Protein AF-A0AAE0M945-F1 (afdb_monomer_lite)

pLDDT: mean 87.64, std 11.11, range [35.66, 96.5]

Secondary structure (DSSP, 8-state):
---PPPPHHHHHHHHHHHHHHTTS----SSPPPPPGGG--EEEEE--SS-EEEEESS-EEEEPPPHHHH-B-TTSSB---TTHHHHHHHHHHHHHHHHHHHHHTT-

Structure (mmCIF, N/CA/C/O backbone):
data_AF-A0AAE0M945-F1
#
_entry.id   AF-A0AAE0M945-F1
#
loop_
_atom_site.group_PDB
_atom_site.id
_atom_site.type_symbol
_atom_site.label_atom_id
_atom_site.label_alt_id
_atom_site.label_comp_id
_atom_site.label_asym_id
_atom_site.label_entity_id
_atom_site.label_seq_id
_atom_site.pdbx_PDB_ins_code
_atom_site.Cartn_x
_atom_site.Cartn_y
_atom_site.Cartn_z
_atom_site.occupancy
_atom_site.B_iso_or_equiv
_atom_site.auth_seq_id
_atom_site.auth_comp_id
_atom_site.auth_asym_id
_atom_site.auth_atom_id
_atom_site.pdbx_PDB_model_num
ATOM 1 N N . MET A 1 1 ? -26.456 -1.356 1.619 1.00 35.66 1 MET A N 1
ATOM 2 C CA . MET A 1 1 ? -25.312 -1.292 2.552 1.00 35.66 1 MET A CA 1
ATOM 3 C C . MET A 1 1 ? -24.886 0.161 2.647 1.00 35.66 1 MET A C 1
ATOM 5 O O . MET A 1 1 ? -24.404 0.697 1.660 1.00 35.66 1 MET A O 1
ATOM 9 N N . SER A 1 2 ? -25.173 0.835 3.758 1.00 40.38 2 SER A N 1
ATOM 10 C CA . SER A 1 2 ? -24.787 2.234 3.960 1.00 40.38 2 SER A CA 1
ATOM 11 C C . SER A 1 2 ? -23.272 2.311 4.149 1.00 40.38 2 SER A C 1
ATOM 13 O O . SER A 1 2 ? -22.762 1.937 5.204 1.00 40.38 2 SER A O 1
ATOM 15 N N . SER A 1 3 ? -22.537 2.741 3.124 1.00 54.06 3 SER A N 1
ATOM 16 C CA . SER A 1 3 ? -21.120 3.067 3.265 1.00 54.06 3 SER A CA 1
ATOM 17 C C . SER A 1 3 ? -21.008 4.315 4.137 1.00 54.06 3 SER A C 1
ATOM 19 O O . SER A 1 3 ? -21.307 5.416 3.670 1.00 54.06 3 SER A O 1
ATOM 21 N N . SER A 1 4 ? -20.613 4.159 5.401 1.00 62.34 4 SER A N 1
ATOM 22 C CA . SER A 1 4 ? -20.202 5.306 6.210 1.00 62.34 4 SER A CA 1
ATOM 23 C C . SER A 1 4 ? -19.120 6.079 5.447 1.00 62.34 4 SER A C 1
ATOM 25 O O . SER A 1 4 ? -18.229 5.446 4.868 1.00 62.34 4 SER A O 1
ATOM 27 N N . PRO A 1 5 ? -19.191 7.419 5.392 1.00 79.06 5 PRO A N 1
ATOM 28 C CA . PRO A 1 5 ? -18.191 8.205 4.685 1.00 79.06 5 PRO A CA 1
ATOM 29 C C . PRO A 1 5 ? -16.796 7.910 5.255 1.00 79.06 5 PRO A C 1
ATOM 31 O O . PRO A 1 5 ? -16.621 7.821 6.471 1.00 79.06 5 PRO A O 1
ATOM 34 N N . LEU A 1 6 ? -15.809 7.727 4.368 1.00 83.56 6 LEU A N 1
ATOM 35 C CA . LEU A 1 6 ? -14.406 7.543 4.757 1.00 83.56 6 LEU A CA 1
ATOM 36 C C . LEU A 1 6 ? -13.970 8.704 5.656 1.00 83.56 6 LEU A C 1
ATOM 38 O O . LEU A 1 6 ? -14.322 9.853 5.382 1.00 83.56 6 LEU A O 1
ATOM 42 N N . SER A 1 7 ? -13.171 8.423 6.687 1.00 89.81 7 SER A N 1
ATOM 43 C CA . SER A 1 7 ? -12.594 9.480 7.522 1.00 89.81 7 SER A CA 1
ATOM 44 C C . SER A 1 7 ? -11.742 10.434 6.680 1.00 89.81 7 SER A C 1
ATOM 46 O O . SER A 1 7 ? -11.177 10.038 5.658 1.00 89.81 7 SER A O 1
ATOM 48 N N . GLN A 1 8 ? -11.603 11.687 7.122 1.00 93.12 8 GLN A N 1
ATOM 49 C CA . GLN A 1 8 ? -10.781 12.688 6.429 1.00 93.12 8 GLN A CA 1
ATOM 50 C C . GLN A 1 8 ? -9.349 12.186 6.178 1.00 93.12 8 GLN A C 1
ATOM 52 O O . GLN A 1 8 ? -8.782 12.416 5.112 1.00 93.12 8 GLN A O 1
ATOM 57 N N . TYR A 1 9 ? -8.789 11.437 7.131 1.00 91.75 9 TYR A N 1
ATOM 58 C CA . TYR A 1 9 ? -7.473 10.821 6.994 1.00 91.75 9 TYR A CA 1
ATOM 59 C C . TYR A 1 9 ? -7.415 9.793 5.853 1.00 91.75 9 TYR A C 1
ATOM 61 O O . TYR A 1 9 ? -6.529 9.860 5.004 1.00 91.75 9 TYR A O 1
ATOM 69 N N . LEU A 1 10 ? -8.386 8.875 5.777 1.00 93.00 10 LEU A N 1
ATOM 70 C CA . LEU A 1 10 ? -8.438 7.872 4.708 1.00 93.00 10 LEU A CA 1
ATOM 71 C C . LEU A 1 10 ? -8.705 8.502 3.334 1.00 93.00 10 LEU A C 1
ATOM 73 O O . LEU A 1 10 ? -8.167 8.033 2.333 1.00 93.00 10 LEU A O 1
ATOM 77 N N . GLN A 1 11 ? -9.486 9.584 3.279 1.00 94.81 11 GLN A N 1
ATOM 78 C CA . GLN A 1 11 ? -9.680 10.356 2.049 1.00 94.81 11 GLN A CA 1
ATOM 79 C C . GLN A 1 11 ? -8.371 10.991 1.570 1.00 94.81 11 GLN A C 1
ATOM 81 O O . GLN A 1 11 ? -8.047 10.894 0.388 1.00 94.81 11 GLN A O 1
ATOM 86 N N . HIS A 1 12 ? -7.592 11.582 2.482 1.00 95.06 12 HIS A N 1
ATOM 87 C CA . HIS A 1 12 ? -6.284 12.147 2.156 1.00 95.06 12 HIS A CA 1
ATOM 88 C C . HIS A 1 12 ? -5.335 11.072 1.609 1.00 95.06 12 HIS A C 1
ATOM 90 O O . HIS A 1 12 ? -4.712 11.269 0.567 1.00 95.06 12 HIS A O 1
ATOM 96 N N . LEU A 1 13 ? -5.242 9.916 2.277 1.00 94.69 13 LEU A N 1
ATOM 97 C CA . LEU A 1 13 ? -4.391 8.808 1.827 1.00 94.69 13 LEU A CA 1
ATOM 98 C C . LEU A 1 13 ? -4.793 8.299 0.441 1.00 94.69 13 LEU A C 1
ATOM 100 O O . LEU A 1 13 ? -3.926 8.051 -0.396 1.00 94.69 13 LEU A O 1
ATOM 104 N N . LYS A 1 14 ? -6.100 8.192 0.183 1.00 96.00 14 LYS A N 1
ATOM 105 C CA . LYS A 1 14 ? -6.625 7.822 -1.130 1.00 96.00 14 LYS A CA 1
ATOM 106 C C . LYS A 1 14 ? -6.199 8.816 -2.210 1.00 96.00 14 LYS A C 1
ATOM 108 O O . LYS A 1 14 ? -5.620 8.402 -3.208 1.00 96.00 14 LYS A O 1
ATOM 113 N N . GLN A 1 15 ? -6.414 10.111 -1.981 1.00 96.50 15 GLN A N 1
ATOM 114 C CA . GLN A 1 15 ? -6.026 11.163 -2.927 1.00 96.50 15 GLN A CA 1
ATOM 115 C C . GLN A 1 15 ? -4.519 11.158 -3.200 1.00 96.50 15 GLN A C 1
ATOM 117 O O . GLN A 1 15 ? -4.091 11.308 -4.345 1.00 96.50 15 GLN A O 1
ATOM 122 N N . TRP A 1 16 ? -3.706 10.967 -2.159 1.00 95.38 16 TRP A N 1
ATOM 123 C CA . TRP A 1 16 ? -2.257 10.874 -2.297 1.00 95.38 16 TRP A CA 1
ATOM 124 C C . TRP A 1 16 ? -1.837 9.670 -3.147 1.00 95.38 16 TRP A C 1
ATOM 126 O O . TRP A 1 16 ? -1.048 9.835 -4.080 1.00 95.38 16 TRP A O 1
ATOM 136 N N . ALA A 1 17 ? -2.392 8.488 -2.868 1.00 95.44 17 ALA A N 1
ATOM 137 C CA . ALA A 1 17 ? -2.122 7.270 -3.625 1.00 95.44 17 ALA A CA 1
ATOM 138 C C . ALA A 1 17 ? -2.515 7.418 -5.104 1.00 95.44 17 ALA A C 1
ATOM 140 O O . ALA A 1 17 ? -1.698 7.157 -5.985 1.00 95.44 17 ALA A O 1
ATOM 141 N N . GLU A 1 18 ? -3.715 7.931 -5.380 1.00 94.94 18 GLU A N 1
ATOM 142 C CA . GLU A 1 18 ? -4.202 8.194 -6.740 1.00 94.94 18 GLU A CA 1
ATOM 143 C C . GLU A 1 18 ? -3.309 9.205 -7.480 1.00 94.94 18 GLU A C 1
ATOM 145 O O . GLU A 1 18 ? -2.928 8.980 -8.629 1.00 94.94 18 GLU A O 1
ATOM 150 N N . SER A 1 19 ? -2.897 10.282 -6.803 1.00 96.00 19 SER A N 1
ATOM 151 C CA . SER A 1 19 ? -2.004 11.306 -7.366 1.00 96.00 19 SER A CA 1
ATOM 152 C C . SER A 1 19 ? -0.587 10.793 -7.625 1.00 96.00 19 SER A C 1
ATOM 154 O O . SER A 1 19 ? 0.128 11.312 -8.483 1.00 96.00 19 SER A O 1
ATOM 156 N N . TYR A 1 20 ? -0.111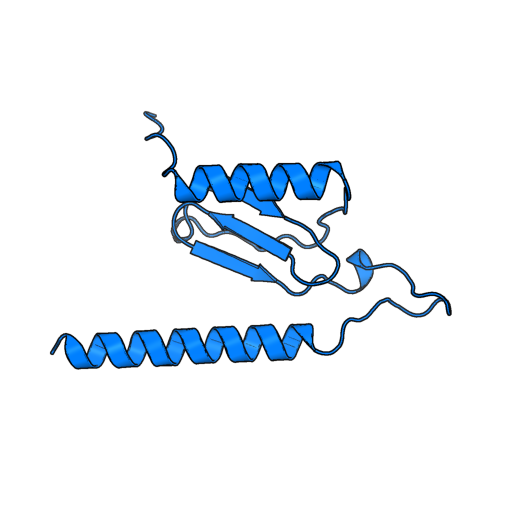 9.825 -6.844 1.00 94.06 20 TYR A N 1
ATOM 157 C CA . TYR A 1 20 ? 1.170 9.172 -7.096 1.00 94.06 20 TYR A CA 1
ATOM 158 C C . TYR A 1 20 ? 1.064 8.237 -8.303 1.00 94.06 20 TYR A C 1
ATOM 160 O O . TYR A 1 20 ? 1.840 8.364 -9.251 1.00 94.06 20 TYR A O 1
ATOM 168 N N . GLN A 1 21 ? 0.057 7.361 -8.302 1.00 93.06 21 GLN A N 1
ATOM 169 C CA . GLN A 1 21 ? -0.120 6.339 -9.329 1.00 93.06 21 GLN A CA 1
ATOM 170 C C . GLN A 1 21 ? -0.432 6.932 -10.710 1.00 93.06 21 GLN A C 1
ATOM 172 O O . GLN A 1 21 ? -0.034 6.360 -11.721 1.00 93.06 21 GLN A O 1
ATOM 177 N N . SER A 1 22 ? -1.078 8.104 -10.774 1.00 93.62 22 SER A N 1
ATOM 178 C CA . SER A 1 22 ? -1.318 8.809 -12.042 1.00 93.62 22 SER A CA 1
ATOM 179 C C . SER A 1 22 ? -0.031 9.275 -12.729 1.00 93.62 22 SER A C 1
ATOM 181 O O . SER A 1 22 ? 0.008 9.393 -13.951 1.00 93.62 22 SER A O 1
ATOM 183 N N . ARG A 1 23 ? 1.028 9.534 -11.953 1.00 92.50 23 ARG A N 1
ATOM 184 C CA . ARG A 1 23 ? 2.340 9.960 -12.461 1.00 92.50 23 ARG A CA 1
ATOM 185 C C . ARG A 1 23 ? 3.251 8.776 -12.757 1.00 92.50 23 ARG A C 1
ATOM 187 O O . ARG A 1 23 ? 4.096 8.871 -13.640 1.00 92.50 23 ARG A O 1
ATOM 194 N N . ILE A 1 24 ? 3.103 7.690 -12.000 1.00 86.69 24 ILE A N 1
ATOM 195 C CA . ILE A 1 24 ? 3.966 6.512 -12.074 1.00 86.69 24 ILE A CA 1
ATOM 196 C C . ILE A 1 24 ? 3.081 5.253 -12.029 1.00 86.69 24 ILE A C 1
ATOM 198 O O . ILE A 1 24 ? 2.851 4.699 -10.952 1.00 86.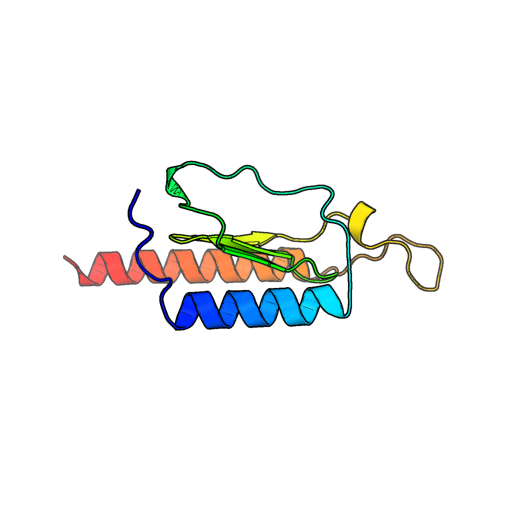69 24 ILE A O 1
ATOM 202 N N . PRO A 1 25 ? 2.558 4.792 -13.179 1.00 85.38 25 PRO A N 1
ATOM 203 C CA . PRO A 1 25 ? 1.594 3.695 -13.240 1.00 85.38 25 PRO A CA 1
ATOM 204 C C . PRO A 1 25 ? 2.290 2.326 -13.172 1.00 85.38 25 PRO A C 1
ATOM 206 O O . PRO A 1 25 ? 2.235 1.534 -14.111 1.00 85.38 25 PRO A O 1
ATOM 209 N N . LEU A 1 26 ? 2.969 2.037 -12.060 1.00 86.69 26 LEU A N 1
ATOM 210 C CA . LEU A 1 26 ? 3.565 0.719 -11.832 1.00 86.69 26 LEU A CA 1
ATOM 211 C C . LEU A 1 26 ? 2.479 -0.345 -11.668 1.00 86.69 26 LEU A C 1
ATOM 213 O O . LEU A 1 26 ? 1.447 -0.113 -11.037 1.00 86.69 26 LEU A O 1
ATOM 217 N N . GLN A 1 27 ? 2.732 -1.526 -12.224 1.00 88.81 27 GLN A N 1
ATOM 218 C CA . GLN A 1 27 ? 1.840 -2.668 -12.084 1.00 88.81 27 GLN A CA 1
ATOM 219 C C . GLN A 1 27 ? 2.114 -3.397 -10.766 1.00 88.81 27 GLN A C 1
ATOM 221 O O . GLN A 1 27 ? 3.251 -3.783 -10.503 1.00 88.81 27 GLN A O 1
ATOM 226 N N . ASP A 1 28 ? 1.061 -3.649 -9.989 1.00 90.69 28 ASP A N 1
ATOM 227 C CA . ASP A 1 28 ? 1.113 -4.584 -8.863 1.00 90.69 28 ASP A CA 1
ATOM 228 C C . ASP A 1 28 ? 0.968 -6.013 -9.385 1.00 90.69 28 ASP A C 1
ATOM 230 O O . ASP A 1 28 ? -0.099 -6.402 -9.869 1.00 90.69 28 ASP A O 1
ATOM 234 N N . LYS A 1 29 ? 2.044 -6.792 -9.333 1.00 92.50 29 LYS A N 1
ATOM 235 C CA . LYS A 1 29 ? 2.034 -8.197 -9.765 1.00 92.50 29 LYS A CA 1
ATOM 236 C C . LYS A 1 29 ? 1.870 -9.144 -8.583 1.00 92.50 29 LYS A C 1
ATOM 238 O O . LYS A 1 29 ? 1.432 -10.278 -8.769 1.00 92.50 29 LYS A O 1
ATOM 243 N N . PHE A 1 30 ? 2.211 -8.684 -7.380 1.00 92.12 30 PHE A N 1
ATOM 244 C CA . PHE A 1 30 ? 2.226 -9.499 -6.169 1.00 92.12 30 PHE A CA 1
ATOM 245 C C . PHE A 1 30 ? 1.437 -8.824 -5.035 1.00 92.12 30 PHE A C 1
ATOM 247 O O . PHE A 1 30 ? 2.017 -8.505 -3.988 1.00 92.12 30 PHE A O 1
ATOM 254 N N . PRO A 1 31 ? 0.116 -8.614 -5.209 1.00 93.12 31 PRO A N 1
ATOM 255 C CA . PRO A 1 31 ? -0.713 -8.038 -4.160 1.00 93.12 31 PRO A CA 1
ATOM 256 C C . PRO A 1 31 ? -0.770 -8.968 -2.934 1.00 93.12 31 PRO A C 1
ATOM 258 O O . PRO A 1 31 ? -0.797 -10.197 -3.085 1.00 93.12 31 PRO A O 1
ATOM 261 N N . PRO A 1 32 ? -0.818 -8.420 -1.706 1.00 93.06 32 PRO A N 1
ATOM 262 C CA . PRO A 1 32 ? -1.043 -9.214 -0.511 1.00 93.06 32 PRO A CA 1
ATOM 263 C C . PRO A 1 32 ? -2.443 -9.832 -0.548 1.00 93.06 32 PRO A C 1
ATOM 265 O O . PRO A 1 32 ? -3.382 -9.284 -1.129 1.00 93.06 32 PRO A O 1
ATOM 268 N N . ARG A 1 33 ? -2.602 -10.972 0.124 1.00 94.19 33 ARG A N 1
ATOM 269 C CA . ARG A 1 33 ? -3.929 -11.531 0.391 1.00 94.19 33 ARG A CA 1
ATOM 270 C C . ARG A 1 33 ? -4.542 -10.767 1.558 1.00 94.19 33 ARG A C 1
ATOM 272 O O . ARG A 1 33 ? -3.932 -10.720 2.620 1.00 94.19 33 ARG A O 1
ATOM 279 N N . LEU A 1 34 ? -5.711 -10.172 1.335 1.00 92.94 34 LEU A N 1
ATOM 280 C CA . LEU A 1 34 ? -6.462 -9.460 2.367 1.00 92.94 34 LEU A CA 1
ATOM 281 C C . LEU A 1 34 ? -7.448 -10.408 3.045 1.00 92.94 34 LEU A C 1
ATOM 283 O O . LEU A 1 34 ? -8.174 -11.142 2.368 1.00 92.94 34 LEU A O 1
ATOM 287 N N . ASN A 1 35 ? -7.501 -10.343 4.369 1.00 93.19 35 ASN A N 1
ATOM 288 C CA . ASN A 1 35 ? -8.488 -11.033 5.180 1.00 93.19 35 ASN A CA 1
ATOM 289 C C . ASN A 1 35 ? -9.675 -10.099 5.483 1.00 93.19 35 ASN A C 1
ATOM 291 O O . ASN A 1 35 ? -9.518 -8.878 5.518 1.00 93.19 35 ASN A O 1
ATOM 295 N N . PRO A 1 36 ? -10.877 -10.629 5.775 1.00 92.19 36 PRO A N 1
ATOM 296 C CA . PRO A 1 36 ? -12.026 -9.798 6.154 1.00 92.19 36 PRO A CA 1
ATOM 297 C C . PRO A 1 36 ? -11.774 -8.888 7.372 1.00 92.19 36 PRO A C 1
ATOM 299 O O . PRO A 1 36 ? -12.374 -7.816 7.491 1.00 92.19 36 PRO A O 1
ATOM 302 N N . GLU A 1 37 ? -10.889 -9.299 8.282 1.00 94.06 37 GLU A N 1
ATOM 303 C CA . GLU A 1 37 ? -10.495 -8.533 9.470 1.00 94.06 37 GLU A CA 1
ATOM 304 C C . GLU A 1 37 ? -9.677 -7.273 9.164 1.00 94.06 37 GLU A C 1
ATOM 306 O O . GLU A 1 37 ? -9.768 -6.311 9.929 1.00 94.06 37 GLU A O 1
ATOM 311 N N . ASP A 1 38 ? -8.986 -7.233 8.022 1.00 91.38 38 ASP A N 1
ATOM 312 C CA . ASP A 1 38 ? -8.233 -6.065 7.554 1.00 91.38 38 ASP A CA 1
ATOM 313 C C . ASP A 1 38 ? -9.173 -4.905 7.193 1.00 91.38 38 ASP A C 1
ATOM 315 O O . ASP A 1 38 ? -8.815 -3.731 7.258 1.00 91.38 38 ASP A O 1
ATOM 319 N N . GLY A 1 39 ? -10.428 -5.218 6.870 1.00 92.75 39 GLY A N 1
ATOM 320 C CA . GLY A 1 39 ? -11.404 -4.253 6.389 1.00 92.75 39 GLY A CA 1
ATOM 321 C C . GLY A 1 39 ? -11.294 -3.997 4.886 1.00 92.75 39 GLY A C 1
ATOM 322 O O . GLY A 1 39 ? -10.557 -4.649 4.150 1.00 92.75 39 GLY A O 1
ATOM 323 N N . THR A 1 40 ? -12.094 -3.051 4.402 1.00 93.31 40 THR A N 1
ATOM 324 C CA . THR A 1 40 ? -12.216 -2.773 2.968 1.00 93.31 40 THR A CA 1
ATOM 325 C C . THR A 1 40 ? -10.980 -2.039 2.464 1.00 93.31 40 THR A C 1
ATOM 327 O O . THR A 1 40 ? -10.569 -1.049 3.068 1.00 93.31 40 THR A O 1
ATOM 330 N N . LEU A 1 41 ? -10.418 -2.476 1.336 1.00 95.31 41 LEU A N 1
ATOM 331 C CA . LEU A 1 41 ? -9.356 -1.745 0.648 1.00 95.31 41 LEU A CA 1
ATOM 332 C C . LEU A 1 41 ? -9.866 -0.364 0.201 1.00 95.31 41 LEU A C 1
ATOM 334 O O . LEU A 1 41 ? -10.866 -0.254 -0.505 1.00 95.31 41 LEU A O 1
ATOM 338 N N . VAL A 1 42 ? -9.172 0.686 0.627 1.00 95.94 42 VAL A N 1
ATOM 339 C CA . VAL A 1 42 ? -9.470 2.092 0.332 1.00 95.94 42 VAL A CA 1
ATOM 340 C C . VAL A 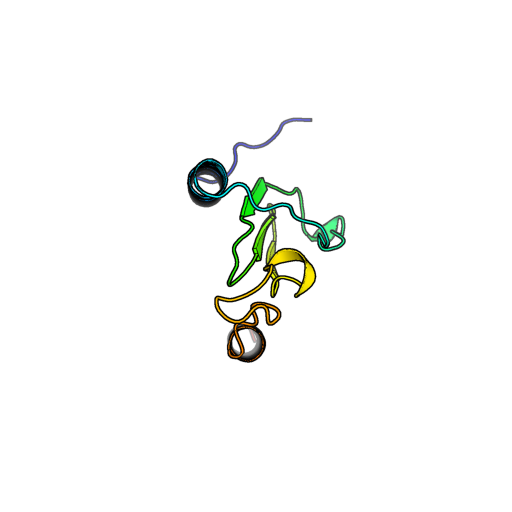1 42 ? -8.654 2.578 -0.860 1.00 95.94 42 VAL A C 1
ATOM 342 O O . VAL A 1 42 ? -9.204 3.220 -1.754 1.00 95.94 42 VAL A O 1
ATOM 345 N N . ALA A 1 43 ? -7.349 2.302 -0.856 1.00 95.19 43 ALA A N 1
ATOM 346 C CA . ALA A 1 43 ? -6.428 2.717 -1.905 1.00 95.19 43 ALA A CA 1
ATOM 347 C C . ALA A 1 43 ? -5.145 1.879 -1.892 1.00 95.19 43 ALA A C 1
ATOM 349 O O . ALA A 1 43 ? -4.757 1.330 -0.858 1.00 95.19 43 ALA A O 1
ATOM 350 N N . THR A 1 44 ? -4.461 1.865 -3.032 1.00 95.31 44 THR A N 1
ATOM 351 C CA . THR A 1 44 ? -3.163 1.215 -3.210 1.00 95.31 44 THR A CA 1
ATOM 352 C C . THR A 1 44 ? -2.178 2.219 -3.796 1.00 95.31 44 THR A C 1
ATOM 354 O O . THR A 1 44 ? -2.521 2.942 -4.728 1.00 95.31 44 THR A O 1
ATOM 357 N N . LEU A 1 45 ? -0.959 2.254 -3.261 1.00 94.31 45 LEU A N 1
ATOM 358 C CA . LEU A 1 45 ? 0.161 3.015 -3.810 1.00 94.31 45 LEU A CA 1
ATOM 359 C C . LEU A 1 45 ? 1.289 2.033 -4.106 1.00 94.31 45 LEU A C 1
ATOM 361 O O . LEU A 1 45 ? 1.883 1.487 -3.177 1.00 94.31 45 LEU A O 1
ATOM 365 N N . ILE A 1 46 ? 1.590 1.817 -5.385 1.00 93.25 46 ILE A N 1
ATOM 366 C CA . ILE A 1 46 ? 2.689 0.949 -5.815 1.00 93.25 46 ILE A CA 1
ATOM 367 C C . ILE A 1 46 ? 3.880 1.829 -6.153 1.00 93.25 46 ILE A C 1
ATOM 369 O O . ILE A 1 46 ? 3.802 2.667 -7.047 1.00 93.25 46 ILE A O 1
ATOM 373 N N . SER A 1 47 ? 4.986 1.646 -5.438 1.00 90.50 47 SER A N 1
ATOM 374 C CA . SER A 1 47 ? 6.216 2.402 -5.676 1.00 90.50 47 SER A CA 1
ATOM 375 C C . SER A 1 47 ? 7.425 1.479 -5.759 1.00 90.50 47 SER A C 1
ATOM 377 O O . SER A 1 47 ? 7.368 0.369 -5.230 1.00 90.50 47 SER A O 1
ATOM 379 N N . PRO A 1 48 ? 8.553 1.940 -6.330 1.00 86.19 48 PRO A N 1
ATOM 380 C CA . PRO A 1 48 ? 9.788 1.163 -6.348 1.00 86.19 48 PRO A CA 1
ATOM 381 C C . PRO A 1 48 ? 10.407 0.926 -4.960 1.00 86.19 48 PRO A C 1
ATOM 383 O O . PRO A 1 48 ? 11.302 0.103 -4.809 1.00 86.19 48 PRO A O 1
ATOM 386 N N . GLN A 1 49 ? 9.966 1.672 -3.943 1.00 88.50 49 GLN A N 1
ATOM 387 C CA . GLN A 1 49 ? 10.522 1.615 -2.591 1.00 88.50 49 GLN A CA 1
ATOM 388 C C . GLN A 1 49 ? 9.646 0.780 -1.664 1.00 88.50 49 GLN A C 1
ATOM 390 O O . GLN A 1 49 ? 10.077 -0.256 -1.178 1.00 88.50 49 GLN A O 1
ATOM 395 N N . ILE A 1 50 ? 8.419 1.229 -1.404 1.00 92.31 50 ILE A N 1
ATOM 396 C CA . ILE A 1 50 ? 7.449 0.550 -0.539 1.00 92.31 50 ILE A CA 1
ATOM 397 C C . ILE A 1 50 ? 6.089 0.633 -1.215 1.00 92.31 50 ILE A C 1
ATOM 399 O O . ILE A 1 50 ? 5.640 1.717 -1.593 1.00 92.31 50 ILE A O 1
ATOM 403 N N . SER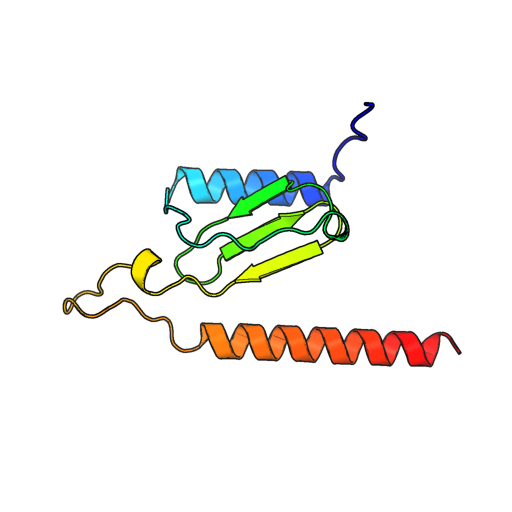 A 1 51 ? 5.421 -0.505 -1.340 1.00 93.69 51 SER A N 1
ATOM 404 C CA . SER A 1 51 ? 4.022 -0.539 -1.747 1.00 93.69 51 SER A CA 1
ATOM 405 C C . SER A 1 51 ? 3.123 -0.469 -0.517 1.00 93.69 51 SER A C 1
ATOM 407 O O . SER A 1 51 ? 3.378 -1.145 0.485 1.00 93.69 51 SER A O 1
ATOM 409 N N . TYR A 1 52 ? 2.087 0.362 -0.588 1.00 95.31 52 TYR A N 1
ATOM 410 C CA . TYR A 1 52 ? 1.126 0.586 0.487 1.00 95.31 52 TYR A CA 1
ATOM 411 C C . TYR A 1 52 ? -0.262 0.118 0.070 1.00 95.31 52 TYR A C 1
ATOM 413 O O . TYR A 1 52 ? -0.737 0.467 -1.011 1.00 95.31 52 TYR A O 1
ATOM 421 N N . TYR A 1 53 ? -0.934 -0.591 0.973 1.00 96.38 53 TYR A N 1
ATOM 422 C CA . TYR A 1 53 ? -2.342 -0.953 0.847 1.00 96.38 53 TYR A CA 1
ATOM 423 C C . TYR A 1 53 ? -3.074 -0.378 2.053 1.00 96.38 53 TYR A C 1
ATOM 425 O O . TYR A 1 53 ? -2.879 -0.807 3.196 1.00 96.38 53 TYR A O 1
ATOM 433 N N . PHE A 1 54 ? -3.871 0.652 1.793 1.00 95.44 54 PHE A N 1
ATOM 434 C CA . PHE A 1 54 ? -4.658 1.340 2.802 1.00 95.44 54 PHE A CA 1
ATOM 435 C C . PHE A 1 54 ? -6.009 0.655 2.881 1.00 95.44 54 PHE A C 1
ATOM 437 O O . PHE A 1 54 ? -6.772 0.704 1.920 1.00 95.44 54 PHE A O 1
ATOM 444 N N . THR A 1 55 ? -6.314 0.019 4.004 1.00 95.19 55 THR A N 1
ATOM 445 C CA . THR A 1 55 ? -7.645 -0.540 4.264 1.00 95.19 55 THR A CA 1
ATOM 446 C C . THR A 1 55 ? -8.364 0.300 5.319 1.00 95.19 55 THR A C 1
ATOM 448 O O . THR A 1 55 ? -7.797 1.244 5.872 1.00 95.19 55 THR A O 1
ATOM 451 N N . THR A 1 56 ? -9.626 -0.012 5.608 1.00 93.38 56 THR A N 1
ATOM 452 C CA . THR A 1 56 ? -10.376 0.709 6.642 1.00 93.38 56 THR A CA 1
ATOM 453 C C . THR A 1 56 ? -9.912 0.408 8.067 1.00 93.38 56 THR A C 1
ATOM 455 O O . THR A 1 56 ? -10.239 1.199 8.951 1.00 93.38 56 THR A O 1
ATOM 458 N N . LYS A 1 57 ? -9.173 -0.687 8.317 1.00 92.50 57 LYS A N 1
ATOM 459 C CA . LYS A 1 57 ? -8.713 -1.048 9.673 1.00 92.50 57 LYS A CA 1
ATOM 460 C C . LYS A 1 57 ? -7.202 -1.220 9.803 1.00 92.50 57 LYS A C 1
ATOM 462 O O . LYS A 1 57 ? -6.674 -0.990 10.888 1.00 92.50 57 LYS A O 1
ATOM 467 N N . VAL A 1 58 ? -6.501 -1.602 8.736 1.00 91.62 58 VAL A N 1
ATOM 468 C CA . VAL A 1 58 ? -5.050 -1.840 8.766 1.00 91.62 58 VAL A CA 1
ATOM 469 C C . VAL A 1 58 ? -4.300 -1.130 7.638 1.00 91.62 58 VAL A C 1
ATOM 471 O O . VAL A 1 58 ? -4.815 -0.879 6.546 1.00 91.62 58 VAL A O 1
ATOM 474 N N . PHE A 1 59 ? -3.029 -0.838 7.896 1.00 92.38 59 PHE A N 1
ATOM 475 C CA . PHE A 1 59 ? -2.100 -0.325 6.896 1.00 92.38 59 PHE A CA 1
ATOM 476 C C . PHE A 1 59 ? -1.044 -1.374 6.601 1.00 92.38 59 PHE A C 1
ATOM 478 O O . PHE A 1 59 ? -0.248 -1.719 7.474 1.00 92.38 59 PHE A O 1
ATOM 485 N N . ILE A 1 60 ? -1.028 -1.865 5.365 1.00 94.88 60 ILE A N 1
ATOM 486 C CA . ILE A 1 60 ? -0.076 -2.885 4.937 1.00 94.88 60 ILE A CA 1
ATOM 487 C C . ILE A 1 60 ? 1.031 -2.195 4.151 1.00 94.88 60 ILE A C 1
ATOM 489 O O . ILE A 1 60 ? 0.769 -1.479 3.183 1.00 94.88 60 ILE A O 1
ATOM 493 N N . LYS A 1 61 ? 2.273 -2.427 4.575 1.00 95.12 61 LYS A N 1
ATOM 494 C CA . LYS A 1 61 ? 3.480 -2.002 3.865 1.00 95.12 61 LYS A CA 1
ATOM 495 C C . LYS A 1 61 ? 4.198 -3.235 3.338 1.00 95.12 61 LYS A C 1
ATOM 497 O O . LYS A 1 61 ? 4.388 -4.198 4.078 1.00 95.12 61 LYS A O 1
ATOM 502 N N . ARG A 1 62 ? 4.608 -3.198 2.073 1.00 92.75 62 ARG A N 1
ATOM 503 C CA . ARG A 1 62 ? 5.271 -4.314 1.392 1.00 92.75 62 ARG A CA 1
ATOM 504 C C . ARG A 1 62 ? 6.523 -3.830 0.672 1.00 92.75 62 ARG A C 1
ATOM 506 O O . ARG A 1 62 ? 6.502 -2.787 0.021 1.00 92.75 62 ARG A O 1
ATOM 513 N N . GLN A 1 63 ? 7.592 -4.619 0.745 1.00 91.12 63 GLN A N 1
ATOM 514 C CA . GLN A 1 63 ? 8.720 -4.471 -0.169 1.00 91.12 63 GLN A CA 1
ATOM 515 C C . GLN A 1 63 ? 8.281 -4.932 -1.569 1.00 91.12 63 GLN A C 1
ATOM 517 O O . GLN A 1 63 ? 7.829 -6.074 -1.710 1.00 91.12 63 GLN A O 1
ATOM 522 N N . PRO A 1 64 ? 8.403 -4.088 -2.604 1.00 87.75 64 PRO A N 1
ATOM 523 C CA . PRO A 1 64 ? 8.137 -4.502 -3.974 1.00 87.75 64 PRO A CA 1
ATOM 524 C C . PRO A 1 64 ? 8.976 -5.727 -4.346 1.00 87.75 64 PRO A C 1
ATOM 526 O O . PRO A 1 64 ? 10.132 -5.859 -3.938 1.00 87.75 64 PRO A O 1
ATOM 529 N N . HIS A 1 65 ? 8.390 -6.640 -5.108 1.00 86.75 65 HIS A N 1
ATOM 530 C CA . HIS A 1 65 ? 9.091 -7.810 -5.605 1.00 86.75 65 HIS A CA 1
ATOM 531 C C . HIS A 1 65 ? 10.084 -7.368 -6.683 1.00 86.75 65 HIS A C 1
ATOM 533 O O . HIS A 1 65 ? 9.808 -6.443 -7.443 1.00 86.75 65 HIS A O 1
ATOM 539 N N . ARG A 1 66 ? 11.224 -8.054 -6.801 1.00 82.75 66 ARG A N 1
ATOM 540 C CA . ARG A 1 66 ? 12.248 -7.732 -7.815 1.00 82.75 66 ARG A CA 1
ATOM 541 C C . ARG A 1 66 ? 11.683 -7.645 -9.243 1.00 82.75 66 ARG A C 1
ATOM 543 O O . ARG A 1 66 ? 12.080 -6.774 -10.005 1.00 82.75 66 ARG A O 1
ATOM 550 N N . ASP A 1 67 ? 10.682 -8.465 -9.568 1.00 83.69 67 ASP A N 1
ATOM 551 C CA . ASP A 1 67 ? 10.042 -8.495 -10.897 1.00 83.69 67 ASP A CA 1
ATOM 552 C C . ASP A 1 67 ? 9.086 -7.303 -11.155 1.00 83.69 67 ASP A C 1
ATOM 554 O O . ASP A 1 67 ? 8.500 -7.183 -12.239 1.00 83.69 67 ASP A O 1
ATOM 558 N N . GLU A 1 68 ? 8.886 -6.442 -10.152 1.00 85.19 68 GLU A N 1
ATOM 559 C CA . GLU A 1 68 ? 8.119 -5.190 -10.227 1.00 85.19 68 GLU A CA 1
ATOM 560 C C . GLU A 1 68 ? 9.028 -3.963 -10.402 1.00 85.19 68 GLU A C 1
ATOM 562 O O . GLU A 1 68 ? 8.546 -2.907 -10.801 1.00 85.19 68 GLU A O 1
ATOM 567 N N . LEU A 1 69 ? 10.332 -4.095 -10.125 1.00 81.81 69 LEU A N 1
ATOM 568 C CA . LEU A 1 69 ? 11.281 -2.977 -10.071 1.00 81.81 69 LEU A CA 1
ATOM 569 C C . LEU A 1 69 ? 12.045 -2.749 -11.381 1.00 81.81 69 LEU A C 1
ATOM 571 O O . LEU A 1 69 ? 12.566 -1.659 -11.603 1.00 81.81 69 LEU A O 1
ATOM 575 N N . GLY A 1 70 ? 12.060 -3.740 -12.273 1.00 82.56 70 GLY A N 1
ATOM 576 C CA . GLY A 1 70 ? 12.784 -3.657 -13.540 1.00 82.56 70 GLY A CA 1
ATOM 577 C C . GLY A 1 70 ? 14.297 -3.768 -13.351 1.00 82.56 70 GLY A C 1
ATOM 578 O O . GLY A 1 70 ? 14.766 -4.379 -12.389 1.00 82.56 70 GLY A O 1
ATOM 579 N N . LEU A 1 71 ? 15.048 -3.214 -14.301 1.00 86.00 71 LEU A N 1
ATOM 580 C CA . LEU A 1 71 ? 16.509 -3.245 -14.307 1.00 86.00 71 LEU A CA 1
ATOM 581 C C . LEU A 1 71 ? 17.082 -1.856 -13.999 1.00 86.00 71 LEU A C 1
ATOM 583 O O . LEU A 1 71 ? 16.463 -0.839 -14.318 1.00 86.00 71 LEU A O 1
ATOM 587 N N . ASP A 1 72 ? 18.255 -1.819 -13.379 1.00 83.56 72 ASP A N 1
ATOM 588 C CA . ASP A 1 72 ? 19.041 -0.612 -13.165 1.00 83.56 72 ASP A CA 1
ATOM 589 C C . ASP A 1 72 ? 19.788 -0.182 -14.447 1.00 83.56 72 ASP A C 1
ATOM 591 O O . ASP A 1 72 ? 19.614 -0.755 -15.525 1.00 83.56 72 ASP A O 1
ATOM 595 N N . ILE A 1 73 ? 20.637 0.848 -14.337 1.00 85.19 73 ILE A N 1
ATOM 596 C CA . ILE A 1 73 ? 21.413 1.374 -15.474 1.00 85.19 73 ILE A CA 1
ATOM 597 C C . ILE A 1 73 ? 22.428 0.373 -16.052 1.00 85.19 73 ILE A C 1
ATOM 599 O O . ILE A 1 73 ? 22.893 0.571 -17.172 1.00 85.19 73 ILE A O 1
ATOM 603 N N . ASN A 1 74 ? 22.773 -0.674 -15.302 1.00 88.88 74 ASN A N 1
ATOM 604 C CA . ASN A 1 74 ? 23.720 -1.714 -15.694 1.00 88.88 74 ASN A CA 1
ATOM 605 C C . ASN A 1 74 ? 23.011 -2.964 -16.241 1.00 88.88 74 ASN A C 1
ATOM 607 O O . ASN A 1 74 ? 23.673 -3.870 -16.743 1.00 88.88 74 ASN A O 1
ATOM 611 N N . GLY A 1 75 ? 21.675 -3.010 -16.184 1.00 84.44 75 GLY A N 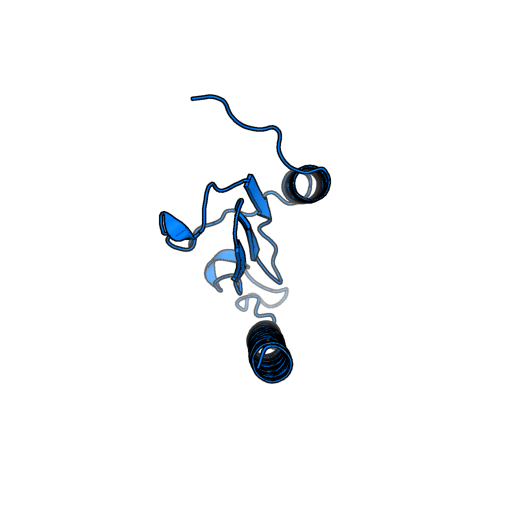1
ATOM 612 C CA . GLY A 1 75 ? 20.888 -4.177 -16.574 1.00 84.44 75 GLY A CA 1
ATOM 613 C C . GLY A 1 75 ? 20.685 -5.196 -15.449 1.00 84.44 75 GLY A C 1
ATOM 614 O O . GLY A 1 75 ? 20.163 -6.278 -15.716 1.00 84.44 75 GLY A O 1
ATOM 615 N N . ASP A 1 76 ? 21.051 -4.866 -14.209 1.00 85.12 76 ASP A N 1
ATOM 616 C CA . ASP A 1 76 ? 20.833 -5.716 -13.039 1.00 85.12 76 ASP A CA 1
ATOM 617 C C . ASP A 1 76 ? 19.447 -5.461 -12.428 1.00 85.12 76 ASP A C 1
ATOM 619 O O . ASP A 1 76 ? 18.929 -4.350 -12.537 1.00 85.12 76 ASP A O 1
ATOM 623 N N . PRO A 1 77 ? 18.802 -6.438 -11.759 1.00 80.75 77 PRO A N 1
ATOM 624 C CA . PRO A 1 77 ? 17.526 -6.204 -11.088 1.00 80.75 77 PRO A CA 1
ATOM 625 C C . PRO A 1 77 ? 17.616 -5.038 -10.101 1.00 80.75 77 PRO A C 1
ATOM 627 O O . PRO A 1 77 ? 18.421 -5.066 -9.168 1.00 80.75 77 PRO A O 1
ATOM 630 N N . LEU A 1 78 ? 16.755 -4.033 -10.279 1.00 83.06 78 LEU A N 1
ATOM 631 C CA . LEU A 1 78 ? 16.724 -2.863 -9.414 1.00 83.06 78 LEU A CA 1
ATOM 632 C C . LEU A 1 78 ? 16.313 -3.302 -8.002 1.00 83.06 78 LEU A C 1
ATOM 634 O O . LEU A 1 78 ? 15.146 -3.570 -7.734 1.00 83.06 78 LEU A O 1
ATOM 638 N N . LEU A 1 79 ? 17.280 -3.394 -7.091 1.00 79.06 79 LEU A N 1
ATOM 639 C CA . LEU A 1 79 ? 17.065 -3.766 -5.696 1.00 79.06 79 LEU A CA 1
ATOM 640 C C . LEU A 1 79 ? 17.384 -2.570 -4.801 1.00 79.06 79 LEU A C 1
ATOM 642 O O . LEU A 1 79 ? 18.482 -2.023 -4.852 1.00 79.06 79 LEU A O 1
ATOM 646 N N . ILE A 1 80 ? 16.449 -2.198 -3.927 1.00 84.25 80 ILE A N 1
ATOM 647 C CA . ILE A 1 80 ? 16.697 -1.187 -2.894 1.00 84.25 80 ILE A CA 1
ATOM 648 C C . ILE A 1 80 ? 16.991 -1.921 -1.576 1.00 84.25 80 ILE A C 1
ATOM 650 O O . ILE A 1 80 ? 16.058 -2.406 -0.927 1.00 84.25 80 ILE A O 1
ATOM 654 N N . PRO A 1 81 ? 18.271 -2.046 -1.173 1.00 79.94 81 PRO A N 1
ATOM 655 C CA . PRO A 1 81 ? 18.694 -3.052 -0.197 1.00 79.94 81 PRO A CA 1
ATOM 656 C C . PRO A 1 81 ? 18.152 -2.795 1.214 1.00 79.94 81 PRO A C 1
ATOM 658 O O . PRO A 1 81 ? 17.871 -3.736 1.947 1.00 79.94 81 PRO A O 1
ATOM 661 N N . TYR A 1 82 ? 17.935 -1.532 1.586 1.00 86.75 82 TYR A N 1
ATOM 662 C CA . TYR A 1 82 ? 17.532 -1.155 2.944 1.00 86.75 82 TYR A CA 1
ATOM 663 C C . TYR A 1 82 ? 16.021 -1.259 3.210 1.00 86.75 82 TYR A C 1
ATOM 665 O O . TYR A 1 82 ? 15.587 -1.069 4.347 1.00 86.75 82 TYR A O 1
ATOM 673 N N . ILE A 1 83 ? 15.188 -1.521 2.193 1.00 90.69 83 ILE A N 1
ATOM 674 C CA . ILE A 1 83 ? 13.726 -1.536 2.368 1.00 90.69 83 ILE A CA 1
ATOM 675 C C . ILE A 1 83 ? 13.297 -2.648 3.323 1.00 90.69 83 ILE A C 1
ATOM 677 O O . ILE A 1 83 ? 12.467 -2.412 4.201 1.00 90.69 83 ILE A O 1
ATOM 681 N N . ALA A 1 84 ? 13.878 -3.841 3.181 1.00 89.62 84 ALA A N 1
ATOM 682 C CA . ALA A 1 84 ? 13.568 -4.970 4.050 1.00 89.62 84 ALA A CA 1
ATOM 683 C C . ALA A 1 84 ? 13.859 -4.637 5.521 1.00 89.62 84 ALA A C 1
ATOM 685 O O . ALA A 1 84 ? 13.014 -4.858 6.389 1.00 89.62 84 ALA A O 1
ATOM 686 N N . ASP A 1 85 ? 15.025 -4.051 5.796 1.00 92.75 85 ASP A N 1
ATOM 687 C CA . ASP A 1 85 ? 15.430 -3.687 7.154 1.00 92.75 85 ASP A CA 1
ATOM 688 C C . ASP A 1 85 ? 14.567 -2.569 7.725 1.00 92.75 85 ASP A C 1
ATOM 690 O O . ASP A 1 85 ? 14.116 -2.665 8.865 1.00 92.75 85 ASP A O 1
ATOM 694 N N . ARG A 1 86 ? 14.233 -1.558 6.917 1.00 93.56 86 ARG A N 1
ATOM 695 C CA . ARG A 1 86 ? 13.295 -0.508 7.321 1.00 93.56 86 ARG A CA 1
ATOM 696 C C . ARG A 1 86 ? 11.942 -1.088 7.735 1.00 93.56 86 ARG A C 1
ATOM 698 O O . ARG A 1 86 ? 11.425 -0.707 8.780 1.00 93.56 86 ARG A O 1
ATOM 705 N N . LEU A 1 87 ? 11.377 -2.012 6.954 1.00 93.69 87 LEU A N 1
ATOM 706 C CA . LEU A 1 87 ? 10.093 -2.641 7.287 1.00 93.69 87 LEU A CA 1
ATOM 707 C C . LEU A 1 87 ? 10.174 -3.458 8.584 1.00 93.69 87 LEU A C 1
ATOM 709 O O . LEU A 1 87 ? 9.248 -3.400 9.391 1.00 93.69 87 LEU A O 1
ATOM 713 N N . ARG A 1 88 ? 11.284 -4.170 8.820 1.00 93.75 88 ARG A N 1
ATOM 714 C CA . ARG A 1 88 ? 11.518 -4.899 10.080 1.00 93.75 88 ARG A CA 1
ATOM 715 C C . ARG A 1 88 ? 11.616 -3.957 11.277 1.00 93.75 88 ARG A C 1
ATOM 717 O O . ARG A 1 88 ? 11.004 -4.229 12.304 1.00 93.75 88 ARG A O 1
ATOM 724 N N . ILE A 1 89 ? 12.345 -2.850 11.139 1.00 95.38 89 ILE A N 1
ATOM 725 C CA . ILE A 1 89 ? 12.491 -1.838 12.194 1.00 95.38 89 ILE A CA 1
ATOM 726 C C . ILE A 1 89 ? 11.137 -1.197 12.511 1.00 95.38 89 ILE A C 1
ATOM 728 O O . ILE A 1 89 ? 10.771 -1.085 13.679 1.00 95.38 89 ILE A O 1
ATOM 732 N N . GLU A 1 90 ? 10.366 -0.818 11.489 1.00 93.69 90 GLU A N 1
ATOM 733 C CA . GLU A 1 90 ? 9.022 -0.263 11.677 1.00 93.69 90 GLU A CA 1
ATOM 734 C C . GLU A 1 90 ? 8.086 -1.271 12.367 1.00 93.69 90 GLU A C 1
ATOM 736 O O . GLU A 1 90 ? 7.343 -0.894 13.273 1.00 93.69 90 GLU A O 1
ATOM 741 N N . ALA A 1 91 ? 8.149 -2.556 12.002 1.00 93.25 91 ALA A N 1
ATOM 742 C CA . ALA A 1 91 ? 7.375 -3.607 12.659 1.00 93.25 91 ALA A CA 1
ATOM 743 C C . ALA A 1 91 ? 7.776 -3.796 14.133 1.00 93.25 91 ALA A C 1
ATOM 745 O O . ALA A 1 91 ? 6.902 -3.869 14.997 1.00 93.25 91 ALA A O 1
ATOM 746 N N . ALA A 1 92 ? 9.078 -3.811 14.432 1.00 94.69 92 ALA A N 1
ATOM 747 C CA . ALA A 1 92 ? 9.585 -3.915 15.798 1.00 94.69 92 ALA A CA 1
ATOM 748 C C . ALA A 1 92 ? 9.155 -2.714 16.659 1.00 94.69 92 ALA A C 1
ATOM 750 O O . ALA A 1 92 ? 8.676 -2.893 17.775 1.00 94.69 92 ALA A O 1
ATOM 751 N N . ALA A 1 93 ? 9.242 -1.492 16.124 1.00 93.69 93 ALA A N 1
ATOM 752 C CA . ALA A 1 93 ? 8.779 -0.287 16.813 1.00 93.69 93 ALA A CA 1
ATOM 753 C C . ALA A 1 93 ? 7.271 -0.332 17.122 1.00 93.69 93 ALA A C 1
ATOM 755 O O . ALA A 1 93 ? 6.851 0.036 18.220 1.00 93.69 93 ALA A O 1
ATOM 756 N N . LEU A 1 94 ? 6.453 -0.821 16.182 1.00 90.38 94 LEU A N 1
ATOM 757 C CA . LEU A 1 94 ? 5.015 -1.006 16.401 1.00 90.38 94 LEU A CA 1
ATOM 758 C C . LEU A 1 94 ? 4.722 -2.054 17.479 1.00 90.38 94 LEU A C 1
ATOM 760 O O . LEU A 1 94 ? 3.795 -1.866 18.267 1.00 90.38 94 LEU A O 1
ATOM 764 N N . GLN A 1 95 ? 5.493 -3.141 17.521 1.00 91.56 95 GLN A N 1
ATOM 765 C CA . GLN A 1 95 ? 5.358 -4.163 18.554 1.00 91.56 95 GLN A CA 1
ATOM 766 C C . GLN A 1 95 ? 5.678 -3.593 19.941 1.00 91.56 95 GLN A C 1
ATOM 768 O O . GLN A 1 95 ? 4.839 -3.691 20.833 1.00 91.56 95 GLN A O 1
ATOM 773 N N . ILE A 1 96 ? 6.819 -2.912 20.088 1.00 91.94 96 ILE A N 1
ATOM 774 C CA . ILE A 1 96 ? 7.224 -2.267 21.347 1.00 91.94 96 ILE A CA 1
ATOM 775 C C . ILE A 1 96 ? 6.150 -1.278 21.819 1.00 91.94 96 ILE A C 1
ATOM 777 O O . ILE A 1 96 ? 5.769 -1.280 22.986 1.00 91.94 96 ILE A O 1
ATOM 781 N N . GLY A 1 97 ? 5.611 -0.457 20.912 1.00 89.12 97 GLY A N 1
ATOM 782 C CA . GLY A 1 97 ? 4.550 0.490 21.254 1.00 89.12 97 GLY A CA 1
ATOM 783 C C . GLY A 1 97 ? 3.263 -0.191 21.729 1.00 89.12 97 GLY A C 1
ATOM 784 O O . GLY A 1 97 ? 2.613 0.296 22.650 1.00 89.12 97 GLY A O 1
ATOM 785 N N . ARG A 1 98 ? 2.876 -1.325 21.133 1.00 88.00 98 ARG A N 1
ATOM 786 C CA . ARG A 1 98 ? 1.703 -2.096 21.583 1.00 88.00 98 ARG A CA 1
ATOM 787 C C . ARG A 1 98 ? 1.920 -2.706 22.963 1.00 88.00 98 ARG A C 1
ATOM 789 O O . ARG A 1 98 ? 1.012 -2.648 23.783 1.00 88.00 98 ARG A O 1
ATOM 796 N N . GLU A 1 99 ? 3.102 -3.262 23.204 1.00 87.81 99 GLU A N 1
ATOM 797 C CA . GLU A 1 99 ? 3.475 -3.840 24.49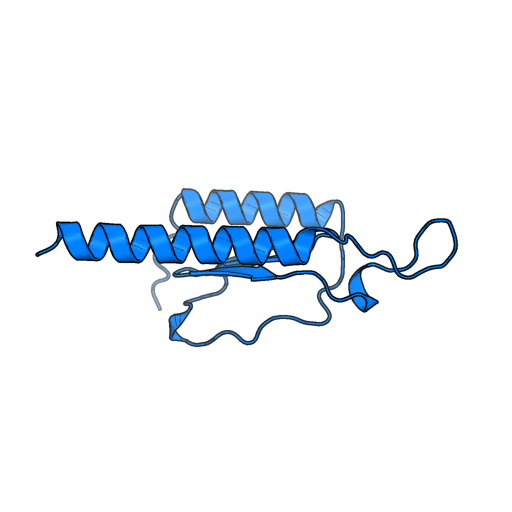7 1.00 87.81 99 GLU A CA 1
ATOM 798 C C . GLU A 1 99 ? 3.483 -2.768 25.596 1.00 87.81 99 GLU A C 1
ATOM 800 O O . GLU A 1 99 ? 2.887 -2.981 26.646 1.00 87.81 99 GLU A O 1
ATOM 805 N N . ALA A 1 100 ? 4.042 -1.582 25.330 1.00 82.06 100 ALA A N 1
ATOM 806 C CA . ALA A 1 100 ? 4.025 -0.462 26.275 1.00 82.06 100 ALA A CA 1
ATOM 807 C C . ALA A 1 100 ? 2.595 -0.016 26.639 1.00 82.06 100 ALA A C 1
ATOM 809 O O . ALA A 1 100 ? 2.255 0.076 27.814 1.00 82.06 100 ALA A O 1
ATOM 810 N N . ASN A 1 101 ? 1.720 0.168 25.643 1.00 78.06 101 ASN A N 1
ATOM 811 C CA . ASN A 1 101 ? 0.324 0.555 25.889 1.00 78.06 101 ASN A CA 1
ATOM 812 C C . ASN A 1 101 ? -0.480 -0.522 26.646 1.00 78.06 101 ASN A C 1
ATOM 814 O O . ASN A 1 101 ? -1.451 -0.201 27.332 1.00 78.06 101 ASN A O 1
ATOM 818 N N . ALA A 1 102 ? -0.107 -1.798 26.511 1.00 72.44 102 ALA A N 1
ATOM 819 C CA . ALA A 1 102 ? -0.742 -2.889 27.245 1.00 72.44 102 ALA A CA 1
ATOM 820 C C . ALA A 1 102 ? -0.361 -2.890 28.735 1.00 72.44 102 ALA A C 1
ATOM 822 O O . ALA A 1 102 ? -1.185 -3.280 29.559 1.00 72.44 102 ALA A O 1
ATOM 823 N N . VAL A 1 103 ? 0.850 -2.435 29.078 1.00 68.12 103 VAL A N 1
ATOM 824 C CA . VAL A 1 103 ? 1.314 -2.297 30.469 1.00 68.12 103 VAL A CA 1
ATOM 825 C C . VAL A 1 103 ? 0.619 -1.129 31.173 1.00 68.12 103 VAL A C 1
ATOM 827 O O . VAL A 1 103 ? 0.206 -1.281 32.314 1.00 68.12 103 VAL A O 1
ATOM 830 N N . ASP A 1 104 ? 0.406 -0.005 30.485 1.00 63.62 104 ASP A N 1
ATOM 831 C CA . ASP A 1 104 ? -0.262 1.179 31.059 1.00 63.62 104 ASP A CA 1
ATOM 832 C C . ASP A 1 104 ? -1.782 1.004 31.262 1.00 63.62 104 ASP A C 1
ATOM 834 O O . ASP A 1 104 ? -2.442 1.855 31.857 1.00 63.62 104 ASP A O 1
ATOM 838 N N . SER A 1 105 ? -2.356 -0.086 30.742 1.00 59.25 105 SER A N 1
ATOM 839 C CA . SER A 1 105 ? -3.790 -0.394 30.826 1.00 59.25 105 SER A CA 1
ATOM 840 C C . SER A 1 105 ? -4.142 -1.394 31.945 1.00 59.25 105 SER A C 1
ATOM 842 O O . SER A 1 105 ? -5.289 -1.848 31.998 1.00 59.25 105 SER A O 1
ATOM 844 N N . GLN A 1 106 ? -3.178 -1.764 32.802 1.00 50.31 106 GLN A N 1
ATOM 845 C CA . GLN A 1 106 ? -3.346 -2.638 33.977 1.00 50.31 106 GLN A CA 1
ATOM 846 C C . GLN A 1 106 ? -3.257 -1.846 35.283 1.00 50.31 106 GLN A C 1
ATOM 848 O O . GLN A 1 106 ? -4.027 -2.194 36.207 1.00 50.31 106 GLN A O 1
#

Radius of gyration: 16.54 Å; chains: 1; bounding box: 49×24×51 Å

Foldseek 3Di:
DDDDDQPPVLVVVAVVQVVQCVVPVFDDPDDDDDDVVQAAFSHWHDDQQWIWTDHSRDIDIDHGDLVRNAADPVRHRDDDPCSVVVVVVVVVVVVVVVVVVVVVVD

Organism: NCBI:txid314031

Sequence (106 aa):
MSSSPLSQYLQHLKQWAESYQSRIPLQDKFPPRLNPEDGTLVATLISPQISYYFTTKVFIKRQPHRDELGLDINGDPLLIPYIADRLRIEAAALQIGREANAVDSQ